Protein AF-A0A0L0LJW3-F1 (afdb_monomer_lite)

Secondary structure (DSSP, 8-state):
-HHHHHHHHHHHHHHHHHHHHHHHHT----EETTSS-HHHHHHT--EEEEEEEEEE--SSS-PEEEEEEEEEETTEEEEEETTTEEEEEETTEEEEE-SSS-SB-EEES----S------S-TT---GGGEEEEEEEE----GGGGSPPTTSB--B--PPPP---

Structure (mmCIF, N/CA/C/O backbone):
data_AF-A0A0L0LJW3-F1
#
_entry.id   AF-A0A0L0LJW3-F1
#
loop_
_atom_site.group_PDB
_atom_site.id
_atom_site.type_symbol
_atom_site.label_atom_id
_atom_site.label_alt_id
_atom_site.label_comp_id
_atom_site.label_asym_id
_atom_site.label_entity_id
_atom_site.label_seq_id
_atom_site.pdbx_PDB_ins_code
_atom_site.Cartn_x
_atom_site.Cartn_y
_atom_site.Cartn_z
_atom_site.occupancy
_atom_site.B_iso_or_equiv
_atom_site.auth_seq_id
_atom_site.auth_comp_id
_atom_site.auth_asym_id
_atom_site.auth_atom_id
_atom_site.pdbx_PDB_model_num
ATOM 1 N N . MET A 1 1 ? -55.399 -12.476 32.418 1.00 61.72 1 MET A N 1
ATOM 2 C CA . MET A 1 1 ? -55.186 -11.478 31.338 1.00 61.72 1 MET A CA 1
ATOM 3 C C . MET A 1 1 ? -53.890 -10.667 31.481 1.00 61.72 1 MET A C 1
ATOM 5 O O . MET A 1 1 ? -53.238 -10.455 30.471 1.00 61.72 1 MET A O 1
ATOM 9 N N . LYS A 1 2 ? -53.458 -10.276 32.694 1.00 59.34 2 LYS A N 1
ATOM 10 C CA . LYS A 1 2 ? -52.244 -9.451 32.912 1.00 59.34 2 LYS A CA 1
ATOM 11 C C . LYS A 1 2 ? -50.915 -10.069 32.430 1.00 59.34 2 LYS A C 1
ATOM 13 O O . LYS A 1 2 ? -50.073 -9.337 31.935 1.00 59.34 2 LYS A O 1
ATOM 18 N N . LEU A 1 3 ? -50.750 -11.395 32.501 1.00 65.19 3 LEU A N 1
ATOM 19 C CA . LEU A 1 3 ? -49.484 -12.075 32.169 1.00 65.19 3 LEU A CA 1
ATOM 20 C C . LEU A 1 3 ? -49.129 -12.063 30.666 1.00 65.19 3 LEU A C 1
ATOM 22 O O . LEU A 1 3 ? -47.958 -12.055 30.303 1.00 65.19 3 LEU A O 1
ATOM 26 N N . LYS A 1 4 ? -50.134 -12.048 29.777 1.00 64.50 4 LYS A N 1
ATOM 27 C CA . LYS A 1 4 ? -49.902 -12.015 28.321 1.00 64.50 4 LYS A CA 1
ATOM 28 C C . LYS A 1 4 ? -49.421 -10.644 27.846 1.00 64.50 4 LYS A C 1
ATOM 30 O O . LYS A 1 4 ? -48.656 -10.575 26.894 1.00 64.50 4 LYS A O 1
ATOM 35 N N . LEU A 1 5 ? -49.842 -9.570 28.517 1.00 69.12 5 LEU A N 1
ATOM 36 C CA . LEU A 1 5 ? -49.477 -8.211 28.129 1.00 69.12 5 LEU A CA 1
ATOM 37 C C . LEU A 1 5 ? -47.999 -7.923 28.441 1.00 69.12 5 LEU A C 1
ATOM 39 O O . LEU A 1 5 ? -47.297 -7.369 27.605 1.00 69.12 5 LEU A O 1
ATOM 43 N N . THR A 1 6 ? -47.491 -8.379 29.589 1.00 71.94 6 THR A N 1
ATOM 44 C CA . THR A 1 6 ? -46.083 -8.195 29.986 1.00 71.94 6 THR A CA 1
ATOM 45 C C . THR A 1 6 ? -45.089 -8.916 29.071 1.00 71.94 6 THR A C 1
ATOM 47 O O . THR A 1 6 ? -44.030 -8.366 28.778 1.00 71.94 6 THR A O 1
ATOM 50 N N . LEU A 1 7 ? -45.428 -10.107 28.568 1.00 72.12 7 LEU A N 1
ATOM 51 C CA . LEU A 1 7 ? -44.573 -10.868 27.642 1.00 72.12 7 LEU A CA 1
ATOM 52 C C . LEU A 1 7 ? -44.402 -10.180 26.279 1.00 72.12 7 LEU A C 1
ATOM 54 O O . LEU A 1 7 ? -43.307 -10.194 25.719 1.00 72.12 7 LEU A O 1
ATOM 58 N N . VAL A 1 8 ? -45.457 -9.542 25.765 1.00 74.75 8 VAL A N 1
ATOM 59 C CA . VAL A 1 8 ? -45.413 -8.826 24.478 1.00 74.75 8 VAL A CA 1
ATOM 60 C C . VAL A 1 8 ? -44.517 -7.588 24.568 1.00 74.75 8 VAL A C 1
ATOM 62 O O . VAL A 1 8 ? -43.712 -7.348 23.669 1.00 74.75 8 VAL A O 1
ATOM 65 N N . PHE A 1 9 ? -44.588 -6.844 25.676 1.00 78.19 9 PHE A N 1
ATOM 66 C CA . PHE A 1 9 ? -43.701 -5.700 25.906 1.00 78.19 9 PHE A CA 1
ATOM 67 C C . PHE A 1 9 ? -42.231 -6.119 26.032 1.00 78.19 9 PHE A C 1
ATOM 69 O O . PHE A 1 9 ? -41.368 -5.461 25.453 1.00 78.19 9 PHE A O 1
ATOM 76 N N . LEU A 1 10 ? -41.936 -7.229 26.720 1.00 80.56 10 LEU A N 1
ATOM 77 C CA . LEU A 1 10 ? -40.561 -7.725 26.850 1.00 80.56 10 LEU A CA 1
ATOM 78 C C . LEU A 1 10 ? -39.968 -8.138 25.494 1.00 80.56 10 LEU A C 1
ATOM 80 O O . LEU A 1 10 ? -38.836 -7.778 25.180 1.00 80.56 10 LEU A O 1
ATOM 84 N N . ALA A 1 11 ? -40.743 -8.857 24.674 1.00 80.56 11 ALA A N 1
ATOM 85 C CA . ALA A 1 11 ? -40.308 -9.282 23.346 1.00 80.56 11 ALA A CA 1
ATOM 86 C C . ALA A 1 11 ? -40.051 -8.083 22.417 1.00 80.56 11 ALA A C 1
ATOM 88 O O . ALA A 1 11 ? -39.030 -8.045 21.732 1.00 80.56 11 ALA A O 1
ATOM 89 N N . GLY A 1 12 ? -40.925 -7.070 22.443 1.00 81.00 12 GLY A N 1
ATOM 90 C CA . GLY A 1 12 ? -40.724 -5.833 21.684 1.00 81.00 12 GLY A CA 1
ATOM 91 C C . GLY A 1 12 ? -39.450 -5.087 22.094 1.00 81.00 12 GLY A C 1
ATOM 92 O O . GLY A 1 12 ? -38.691 -4.640 21.236 1.00 81.00 12 GLY A O 1
ATOM 93 N N . LEU A 1 13 ? -39.165 -5.016 23.396 1.00 85.12 13 LEU A N 1
ATOM 94 C CA . LEU A 1 13 ? -37.985 -4.326 23.924 1.00 85.12 13 LEU A CA 1
ATOM 95 C C . LEU A 1 13 ? -36.677 -5.048 23.556 1.00 85.12 13 LEU A C 1
ATOM 97 O O . LEU A 1 13 ? -35.689 -4.399 23.219 1.00 85.12 13 LEU A O 1
ATOM 101 N N . ILE A 1 14 ? -36.690 -6.386 23.530 1.00 87.06 14 ILE A N 1
ATOM 102 C CA . ILE A 1 14 ? -35.558 -7.204 23.064 1.00 87.06 14 ILE A CA 1
ATOM 103 C C . ILE A 1 14 ? -35.287 -6.971 21.573 1.00 87.06 14 ILE A C 1
ATOM 105 O O . ILE A 1 14 ? -34.131 -6.811 21.187 1.00 87.06 14 ILE A O 1
ATOM 109 N N . ILE A 1 15 ? -36.324 -6.901 20.732 1.00 81.88 15 ILE A N 1
ATOM 110 C CA . ILE A 1 15 ? -36.162 -6.648 19.289 1.00 81.88 15 ILE A CA 1
ATOM 111 C C . ILE A 1 15 ? -35.557 -5.258 19.043 1.00 81.88 15 ILE A C 1
ATOM 113 O O . ILE A 1 15 ? -34.649 -5.124 18.224 1.00 81.88 15 ILE A O 1
ATOM 117 N N . ILE A 1 16 ? -36.002 -4.238 19.784 1.00 81.25 16 ILE A N 1
ATOM 118 C CA . ILE A 1 16 ? -35.452 -2.876 19.687 1.00 81.25 16 ILE A CA 1
ATOM 119 C C . ILE A 1 16 ? -33.982 -2.851 20.127 1.00 81.25 16 ILE A C 1
ATOM 121 O O . ILE A 1 16 ? -33.147 -2.274 19.431 1.00 81.25 16 ILE A O 1
ATOM 125 N N . LEU A 1 17 ? -33.643 -3.513 21.237 1.00 81.19 17 LEU A N 1
ATOM 126 C CA . LEU A 1 17 ? -32.261 -3.605 21.719 1.00 81.19 17 LEU A CA 1
ATOM 127 C C . LEU A 1 17 ? -31.352 -4.332 20.721 1.00 81.19 17 LEU A C 1
ATOM 129 O O . LEU A 1 17 ? -30.260 -3.848 20.425 1.00 81.19 17 LEU A O 1
ATOM 133 N N . LEU A 1 18 ? -31.803 -5.455 20.157 1.00 78.62 18 LEU A N 1
ATOM 134 C CA . LEU A 1 18 ? -31.052 -6.192 19.139 1.00 78.62 18 LEU A CA 1
ATOM 135 C C . LEU A 1 18 ? -30.872 -5.368 17.858 1.00 78.62 18 LEU A C 1
ATOM 137 O O . LEU A 1 18 ? -29.774 -5.345 17.304 1.00 78.62 18 LEU A O 1
ATOM 141 N N . GLY A 1 19 ? -31.907 -4.644 17.424 1.00 70.81 19 GLY A N 1
ATOM 142 C CA . GLY A 1 19 ? -31.826 -3.719 16.293 1.00 70.81 19 GLY A CA 1
ATOM 143 C C . GLY A 1 19 ? -30.826 -2.585 16.532 1.00 70.81 19 GLY A C 1
ATOM 144 O O . GLY A 1 19 ? -30.011 -2.290 15.660 1.00 70.81 19 GLY A O 1
ATOM 145 N N . TYR A 1 20 ? -30.818 -1.999 17.732 1.00 72.56 20 TYR A N 1
ATOM 146 C CA . TYR A 1 20 ? -29.885 -0.931 18.097 1.00 72.56 20 TYR A CA 1
ATOM 147 C C . TYR A 1 20 ? -28.429 -1.419 18.136 1.00 72.56 20 TYR A C 1
ATOM 149 O O . TYR A 1 20 ? -27.538 -0.774 17.583 1.00 72.56 20 TYR A O 1
ATOM 157 N N . VAL A 1 21 ? -28.180 -2.595 18.722 1.00 70.94 21 VAL A N 1
ATOM 158 C CA . VAL A 1 21 ? -26.847 -3.223 18.734 1.00 70.94 21 VAL A CA 1
ATOM 159 C C . VAL A 1 21 ? -26.383 -3.556 17.313 1.00 70.94 21 VAL A C 1
ATOM 161 O O . VAL A 1 21 ? -25.219 -3.329 16.982 1.00 70.94 21 VAL A O 1
ATOM 164 N N . TYR A 1 22 ? -27.282 -4.047 16.457 1.00 65.56 22 TYR A N 1
ATOM 165 C CA . TYR A 1 22 ? -26.972 -4.360 15.062 1.00 65.56 22 TYR A CA 1
ATOM 166 C C . TYR A 1 22 ? -26.594 -3.111 14.252 1.00 65.56 22 TYR A C 1
ATOM 168 O O . TYR A 1 22 ? -25.602 -3.127 13.524 1.00 65.56 22 TYR A O 1
ATOM 176 N N . LEU A 1 23 ? -27.336 -2.011 14.413 1.00 59.41 23 LEU A N 1
ATOM 177 C CA . LEU A 1 23 ? -27.053 -0.749 13.724 1.00 59.41 23 LEU A CA 1
ATOM 178 C C . LEU A 1 23 ? -25.739 -0.116 14.198 1.00 59.41 23 LEU A C 1
ATOM 1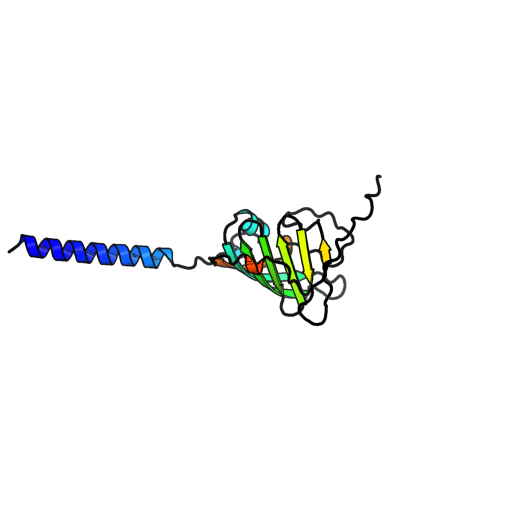80 O O . LEU A 1 23 ? -24.942 0.329 13.374 1.00 59.41 23 LEU A O 1
ATOM 184 N N . ASN A 1 24 ? -25.466 -0.137 15.505 1.00 59.69 24 ASN A N 1
ATOM 185 C CA . ASN A 1 24 ? -24.255 0.469 16.060 1.00 59.69 24 ASN A CA 1
ATOM 186 C C . ASN A 1 24 ? -22.978 -0.318 15.701 1.00 59.69 24 ASN A C 1
ATOM 188 O O . ASN A 1 24 ? -21.899 0.251 15.581 1.00 59.69 24 ASN A O 1
ATOM 192 N N . LYS A 1 25 ? -23.089 -1.630 15.451 1.00 55.00 25 LYS A N 1
ATOM 193 C CA . LYS A 1 25 ? -21.958 -2.454 14.990 1.00 55.00 25 LYS A CA 1
ATOM 194 C C . LYS A 1 25 ? -21.538 -2.149 13.541 1.00 55.00 25 LYS A C 1
ATOM 196 O O . LYS A 1 25 ? -20.421 -2.485 13.160 1.00 55.00 25 LYS A O 1
ATOM 201 N N . ASN A 1 26 ? -22.404 -1.494 12.762 1.00 51.44 26 ASN A N 1
ATOM 202 C CA . ASN A 1 26 ? -22.180 -1.149 11.355 1.00 51.44 26 ASN A CA 1
ATOM 203 C C . ASN A 1 26 ? -21.858 0.335 11.120 1.00 51.44 26 ASN A C 1
ATOM 205 O O . ASN A 1 26 ? -21.806 0.766 9.967 1.00 51.44 26 ASN A O 1
ATOM 209 N N . SER A 1 27 ? -21.609 1.135 12.163 1.00 58.75 27 SER A N 1
ATOM 210 C CA . SER A 1 27 ? -21.047 2.468 11.944 1.00 58.75 27 SER A CA 1
ATOM 211 C C . SER A 1 27 ? -19.637 2.310 11.369 1.00 58.75 27 SER A C 1
ATOM 213 O O . SER A 1 27 ? -18.726 1.846 12.061 1.00 58.75 27 SER A O 1
ATOM 215 N N . ASN A 1 28 ? -19.449 2.672 10.100 1.00 65.25 28 ASN A N 1
ATOM 216 C CA . ASN A 1 28 ? -18.130 2.749 9.485 1.00 65.25 28 ASN A CA 1
ATOM 217 C C . ASN A 1 28 ? -17.327 3.827 10.213 1.00 65.25 28 ASN A C 1
ATOM 219 O O . ASN A 1 28 ? -17.450 5.013 9.916 1.00 65.25 28 ASN A O 1
ATOM 223 N N . LYS A 1 29 ? -16.534 3.420 11.207 1.00 76.25 29 LYS A N 1
ATOM 224 C CA . LYS A 1 29 ? -15.604 4.317 11.881 1.00 76.25 29 LYS A CA 1
ATOM 225 C C . LYS A 1 29 ? -14.589 4.794 10.849 1.00 76.25 29 LYS A C 1
ATOM 227 O O . LYS A 1 29 ? -13.820 3.987 10.329 1.00 76.25 29 LYS A O 1
ATOM 232 N N . ILE A 1 30 ? -14.617 6.091 10.570 1.00 82.75 30 ILE A N 1
ATOM 233 C CA . ILE A 1 30 ? -13.633 6.747 9.718 1.00 82.75 30 ILE A CA 1
ATOM 234 C C . ILE A 1 30 ? -12.369 6.960 10.556 1.00 82.75 30 ILE A C 1
ATOM 236 O O . ILE A 1 30 ? -12.441 7.474 11.674 1.00 82.75 30 ILE A O 1
ATOM 240 N N . ILE A 1 31 ? -11.225 6.520 10.040 1.00 86.94 31 ILE A N 1
ATOM 241 C CA . ILE A 1 31 ? -9.903 6.737 10.638 1.00 86.94 31 ILE A CA 1
ATOM 242 C C . ILE A 1 31 ? -9.120 7.631 9.681 1.00 86.94 31 ILE A C 1
ATOM 244 O O . ILE A 1 31 ? -8.995 7.275 8.513 1.00 86.94 31 ILE A O 1
ATOM 248 N N . SER A 1 32 ? -8.599 8.764 10.151 1.00 91.12 32 SER A N 1
ATOM 249 C CA . SER A 1 32 ? -7.913 9.742 9.297 1.00 91.12 32 SER A CA 1
ATOM 250 C C . SER A 1 32 ? -6.541 10.169 9.821 1.00 91.12 32 SER A C 1
ATOM 252 O O . SER A 1 32 ? -6.184 9.913 10.982 1.00 91.12 32 SER A O 1
ATOM 254 N N . SER A 1 33 ? -5.797 10.860 8.953 1.00 87.19 33 SER A N 1
ATOM 255 C CA . SER A 1 33 ? -4.471 11.436 9.212 1.00 87.19 33 SER A CA 1
ATOM 256 C C . SER A 1 33 ? -4.410 12.428 10.373 1.00 87.19 33 SER A C 1
ATOM 258 O O . SER A 1 33 ? -3.337 12.616 10.937 1.00 87.19 33 SER A O 1
ATOM 260 N N . ASP A 1 34 ? -5.537 13.003 10.803 1.00 86.81 34 ASP A N 1
ATOM 261 C CA . ASP A 1 34 ? -5.582 13.929 11.949 1.00 86.81 34 ASP A CA 1
ATOM 262 C C . ASP A 1 34 ? -5.205 13.250 13.276 1.00 86.81 34 ASP A C 1
ATOM 264 O O . ASP A 1 34 ? -4.864 13.912 14.254 1.00 86.81 34 ASP A O 1
ATOM 268 N N . SER A 1 35 ? -5.297 11.918 13.331 1.00 84.44 35 SER A N 1
ATOM 269 C CA . SER A 1 35 ? -5.132 11.143 14.564 1.00 84.44 35 SER A CA 1
ATOM 270 C C . SER A 1 35 ? -3.795 10.411 14.684 1.00 84.44 35 SER A C 1
ATOM 272 O O . SER A 1 35 ? -3.411 10.041 15.795 1.00 84.44 35 SER A O 1
ATOM 274 N N . MET A 1 36 ? -3.111 10.145 13.565 1.00 91.19 36 MET A N 1
ATOM 275 C CA . MET A 1 36 ? -1.820 9.447 13.514 1.00 91.19 36 MET A CA 1
ATOM 276 C C . MET A 1 36 ? -1.216 9.477 12.104 1.00 91.19 36 MET A C 1
ATOM 278 O O . MET A 1 36 ? -1.929 9.679 11.123 1.00 91.19 36 MET A O 1
ATOM 282 N N . THR A 1 37 ? 0.080 9.173 11.991 1.00 92.06 37 THR A N 1
ATOM 283 C CA . THR A 1 37 ? 0.738 8.946 10.694 1.00 92.06 37 THR A CA 1
ATOM 284 C C . THR A 1 37 ? 0.233 7.672 10.015 1.00 92.06 37 THR A C 1
ATOM 286 O O . THR A 1 37 ? -0.226 6.735 10.678 1.00 92.06 37 THR A O 1
ATOM 289 N N . PHE A 1 38 ? 0.365 7.593 8.687 1.00 91.06 38 PHE A N 1
ATOM 290 C CA . PHE A 1 38 ? -0.061 6.406 7.943 1.00 91.06 38 PHE A CA 1
ATOM 291 C C . PHE A 1 38 ? 0.737 5.152 8.342 1.00 91.06 38 PHE A C 1
ATOM 293 O O . PHE A 1 38 ? 0.154 4.083 8.496 1.00 91.06 38 PHE A O 1
ATOM 300 N N . THR A 1 39 ? 2.038 5.277 8.625 1.00 89.50 39 THR A N 1
ATOM 301 C CA . THR A 1 39 ? 2.875 4.181 9.157 1.00 89.50 39 THR A CA 1
ATOM 302 C C . THR A 1 39 ? 2.356 3.648 10.492 1.00 89.50 39 THR A C 1
ATOM 304 O O . THR A 1 39 ? 2.159 2.442 10.650 1.00 89.50 39 THR A O 1
ATOM 307 N N . THR A 1 40 ? 2.048 4.544 11.433 1.00 89.75 40 THR A N 1
ATOM 308 C CA . THR A 1 40 ? 1.461 4.183 12.733 1.00 89.75 40 THR A CA 1
ATOM 309 C C . THR A 1 40 ? 0.102 3.509 12.558 1.00 89.75 40 THR A C 1
ATOM 311 O O . THR A 1 40 ? -0.222 2.561 13.274 1.00 89.75 40 THR A O 1
ATOM 314 N N . PHE A 1 41 ? -0.704 3.978 11.604 1.00 92.00 41 PHE A N 1
ATOM 315 C CA . PHE A 1 41 ? -1.979 3.355 11.263 1.00 92.00 41 PHE A CA 1
ATOM 316 C C . PHE A 1 41 ? -1.797 1.927 10.727 1.00 92.00 41 PHE A C 1
ATOM 318 O O . PHE A 1 41 ? -2.447 1.012 11.233 1.00 92.00 41 PHE A O 1
ATOM 325 N N . LEU A 1 42 ? -0.886 1.712 9.773 1.00 90.62 42 LEU A N 1
ATOM 326 C CA . LEU A 1 42 ? -0.589 0.383 9.226 1.00 90.62 42 LEU A CA 1
ATOM 327 C C . LEU A 1 42 ? -0.121 -0.593 10.316 1.00 90.62 42 LEU A C 1
ATOM 329 O O . LEU A 1 42 ? -0.549 -1.749 10.328 1.00 90.62 42 LEU A O 1
ATOM 333 N N . ALA A 1 43 ? 0.683 -0.121 11.275 1.00 88.81 43 ALA A N 1
ATOM 334 C CA . ALA A 1 43 ? 1.178 -0.925 12.392 1.00 88.81 43 ALA A CA 1
ATOM 335 C C . ALA A 1 43 ? 0.067 -1.439 13.330 1.00 88.81 43 ALA A C 1
ATOM 337 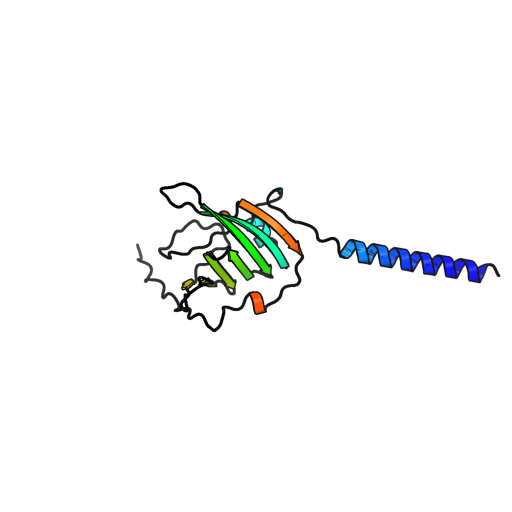O O . ALA A 1 43 ? 0.246 -2.466 13.984 1.00 88.81 43 ALA A O 1
ATOM 338 N N . LYS A 1 44 ? -1.099 -0.776 13.383 1.00 88.25 44 LYS A N 1
ATOM 339 C CA . LYS A 1 44 ? -2.251 -1.246 14.178 1.00 88.25 44 LYS A CA 1
ATOM 340 C C . LYS A 1 44 ? -2.924 -2.483 13.582 1.00 88.25 44 LYS A C 1
ATOM 342 O O . LYS A 1 44 ? -3.670 -3.160 14.289 1.00 88.25 44 LYS A O 1
ATOM 347 N N . GLY A 1 45 ? -2.669 -2.782 12.307 1.00 87.62 45 GLY A N 1
ATOM 348 C CA . GLY A 1 45 ? -3.305 -3.884 11.595 1.00 87.62 45 GLY A CA 1
ATOM 349 C C . GLY A 1 45 ? -4.820 -3.708 11.441 1.00 87.62 45 GLY A C 1
ATOM 350 O O . GLY A 1 45 ? -5.400 -2.683 11.798 1.00 87.62 45 GLY A O 1
ATOM 351 N N . GLY A 1 46 ? -5.477 -4.724 10.881 1.00 91.06 46 GLY A N 1
ATOM 352 C CA . GLY A 1 46 ? -6.896 -4.690 10.515 1.00 91.06 46 GLY A CA 1
ATOM 353 C C . GLY A 1 46 ? -7.100 -4.757 9.004 1.00 91.06 46 GLY A C 1
ATOM 354 O O . GLY A 1 46 ? -6.192 -5.149 8.270 1.00 91.06 46 GLY A O 1
ATOM 355 N N . SER A 1 47 ? -8.312 -4.439 8.543 1.00 94.88 47 SER A N 1
ATOM 356 C CA . SER A 1 47 ? -8.654 -4.423 7.117 1.00 94.88 47 SER A CA 1
ATOM 357 C C . SER A 1 47 ? -9.432 -3.168 6.750 1.00 94.88 47 SER A C 1
ATOM 359 O O . SER A 1 47 ? -10.524 -2.929 7.271 1.00 94.88 47 SER A O 1
ATOM 361 N N . TYR A 1 48 ? -8.858 -2.367 5.854 1.00 95.31 48 TYR A N 1
ATOM 362 C CA . TYR A 1 48 ? -9.358 -1.034 5.540 1.00 95.31 48 TYR A CA 1
ATOM 363 C C . TYR A 1 48 ? -9.238 -0.717 4.058 1.00 95.31 48 TYR A C 1
ATOM 365 O O . TYR A 1 48 ? -8.347 -1.211 3.366 1.00 95.31 48 TYR A O 1
ATOM 373 N N . LYS A 1 49 ? -10.129 0.156 3.601 1.00 96.00 49 LYS A N 1
ATOM 374 C CA . LYS A 1 49 ? -10.006 0.865 2.332 1.00 96.00 49 LYS A CA 1
ATOM 375 C C . LYS A 1 49 ? -9.804 2.337 2.654 1.00 96.00 49 LYS A C 1
ATOM 377 O O . LYS A 1 49 ? -10.608 2.900 3.393 1.00 96.00 49 LYS A O 1
ATOM 382 N N . CYS A 1 50 ? -8.753 2.927 2.109 1.00 95.50 50 CYS A N 1
ATOM 383 C CA . CYS A 1 50 ? -8.335 4.284 2.401 1.00 95.50 50 CYS A CA 1
ATOM 384 C C . CYS A 1 50 ? -8.235 5.108 1.124 1.00 95.50 50 CYS A C 1
ATOM 386 O O . CYS A 1 50 ? -7.592 4.677 0.170 1.00 95.50 50 CYS A O 1
ATOM 388 N N . ASP A 1 51 ? -8.803 6.305 1.135 1.00 95.88 51 ASP A N 1
ATOM 389 C CA . ASP A 1 51 ? -8.385 7.366 0.226 1.00 95.88 51 ASP A CA 1
ATOM 390 C C . ASP A 1 51 ? -7.065 7.926 0.761 1.00 95.88 51 ASP A C 1
ATOM 392 O O . ASP A 1 51 ? -6.978 8.226 1.952 1.00 95.88 51 ASP A O 1
ATOM 396 N N . ILE A 1 52 ? -6.030 8.023 -0.076 1.00 94.31 52 ILE A N 1
ATOM 397 C CA . ILE A 1 52 ? -4.699 8.493 0.331 1.00 94.31 52 ILE A CA 1
ATOM 398 C C . ILE A 1 52 ? -4.172 9.579 -0.604 1.00 94.31 52 ILE A C 1
ATOM 400 O O . ILE A 1 52 ? -4.437 9.575 -1.808 1.00 94.31 52 ILE A O 1
ATOM 404 N N . LYS A 1 53 ? -3.366 10.490 -0.055 1.00 91.19 53 LYS A N 1
ATOM 405 C CA . LYS A 1 53 ? -2.547 11.432 -0.820 1.00 91.19 53 LYS A CA 1
ATOM 406 C C . LYS A 1 53 ? -1.093 11.326 -0.384 1.00 91.19 53 LYS A C 1
ATOM 408 O O . LYS A 1 53 ? -0.786 11.396 0.805 1.00 91.19 53 LYS A O 1
ATOM 413 N N . ARG A 1 54 ? -0.204 11.192 -1.364 1.00 85.38 54 ARG A N 1
ATOM 414 C CA . ARG A 1 54 ? 1.249 11.148 -1.189 1.00 85.38 54 ARG A CA 1
ATOM 415 C C . ARG A 1 54 ? 1.892 12.382 -1.796 1.00 85.38 54 ARG A C 1
ATOM 417 O O . ARG A 1 54 ? 1.510 12.792 -2.891 1.00 85.38 54 ARG A O 1
ATOM 424 N N . ILE A 1 55 ? 2.905 12.909 -1.123 1.00 78.38 55 ILE A N 1
ATOM 425 C CA . ILE A 1 55 ? 3.841 13.867 -1.709 1.00 78.38 55 ILE A CA 1
ATOM 426 C C . ILE A 1 55 ? 5.006 13.094 -2.336 1.00 78.38 55 ILE A C 1
ATOM 428 O O . ILE A 1 55 ? 5.583 12.208 -1.711 1.00 78.38 55 ILE A O 1
ATOM 432 N N . ILE A 1 56 ? 5.325 13.398 -3.590 1.00 70.44 56 ILE A N 1
ATOM 433 C CA . ILE A 1 56 ? 6.528 12.921 -4.270 1.00 70.44 56 ILE A CA 1
ATOM 434 C C . ILE A 1 56 ? 7.410 14.130 -4.534 1.00 70.44 56 ILE A C 1
ATOM 436 O O . ILE A 1 56 ? 7.056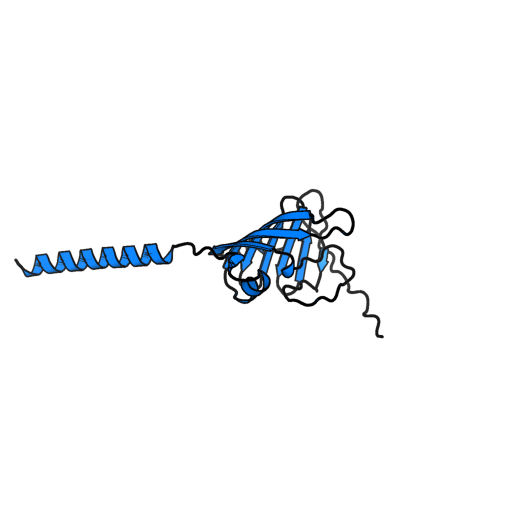 14.986 -5.350 1.00 70.44 56 ILE A O 1
ATOM 440 N N . ASP A 1 57 ? 8.562 14.161 -3.873 1.00 65.62 57 ASP A N 1
ATOM 441 C CA . ASP A 1 57 ? 9.619 15.106 -4.201 1.00 65.62 57 ASP A CA 1
ATOM 442 C C . ASP A 1 57 ? 10.201 14.742 -5.576 1.00 65.62 57 ASP A C 1
ATOM 444 O O . ASP A 1 57 ? 10.634 13.611 -5.816 1.00 65.62 57 ASP A O 1
ATOM 448 N N . ARG A 1 58 ? 10.155 15.690 -6.516 1.00 59.72 58 ARG A N 1
ATOM 449 C CA . ARG A 1 58 ? 10.746 15.545 -7.856 1.00 59.72 58 ARG A CA 1
ATOM 450 C C . ARG A 1 58 ? 12.078 16.286 -8.000 1.00 59.72 58 ARG A C 1
ATOM 452 O O . ARG A 1 58 ? 12.554 16.452 -9.122 1.00 59.72 58 ARG A O 1
ATOM 459 N N . GLY A 1 59 ? 12.671 16.755 -6.904 1.00 51.31 59 GLY A N 1
ATOM 460 C CA . GLY A 1 59 ? 14.007 17.349 -6.822 1.00 51.31 59 GLY A CA 1
ATOM 461 C C . GLY A 1 59 ? 14.170 18.731 -7.467 1.00 51.31 59 GLY A C 1
ATOM 462 O O . GLY A 1 59 ? 15.034 19.488 -7.039 1.00 51.31 59 GLY A O 1
ATOM 463 N N . PHE A 1 60 ? 13.365 19.095 -8.475 1.00 44.41 60 PHE A N 1
ATOM 464 C CA . PHE A 1 60 ? 13.617 20.299 -9.285 1.00 44.41 60 PHE A CA 1
ATOM 465 C C . PHE A 1 60 ? 12.396 21.185 -9.586 1.00 44.41 60 PHE A C 1
ATOM 467 O O . PHE A 1 60 ? 12.581 22.307 -10.049 1.00 44.41 60 PHE A O 1
ATOM 474 N N . SER A 1 61 ? 11.155 20.746 -9.333 1.00 49.72 61 SER A N 1
ATOM 475 C CA . SER A 1 61 ? 9.948 21.499 -9.746 1.00 49.72 61 SER A CA 1
ATOM 476 C C . SER A 1 61 ? 8.807 21.524 -8.720 1.00 49.72 61 SER A C 1
ATOM 478 O O . SER A 1 61 ? 7.658 21.771 -9.086 1.00 49.72 61 SER A O 1
ATOM 480 N N . GLY A 1 62 ? 9.115 21.267 -7.449 1.00 54.62 62 GLY A N 1
ATOM 481 C CA . GLY A 1 62 ? 8.132 21.191 -6.370 1.00 54.62 62 GLY A CA 1
ATOM 482 C C . GLY A 1 62 ? 7.462 19.824 -6.224 1.00 54.62 62 GLY A C 1
ATOM 483 O O . GLY A 1 62 ? 7.610 18.924 -7.056 1.00 54.62 62 GLY A O 1
ATOM 484 N N . ASP A 1 63 ? 6.726 19.699 -5.126 1.00 63.75 63 ASP A N 1
ATOM 485 C CA . ASP A 1 63 ? 6.056 18.482 -4.683 1.00 63.75 63 ASP A CA 1
ATOM 486 C C . ASP A 1 63 ? 4.917 18.076 -5.627 1.00 63.75 63 ASP A C 1
ATOM 488 O O . ASP A 1 63 ? 3.912 18.780 -5.768 1.00 63.75 63 ASP A O 1
ATOM 492 N N . ALA A 1 64 ? 5.024 16.895 -6.239 1.00 66.69 64 ALA A N 1
ATOM 493 C CA . ALA A 1 64 ? 3.911 16.296 -6.965 1.00 66.69 64 ALA A CA 1
ATOM 494 C C . ALA A 1 64 ? 3.015 15.534 -5.982 1.00 66.69 64 ALA A C 1
ATOM 496 O O . ALA A 1 64 ? 3.461 14.591 -5.329 1.00 66.69 64 ALA A O 1
ATOM 497 N N . LYS A 1 65 ? 1.735 15.907 -5.890 1.00 77.25 65 LYS A N 1
ATOM 498 C CA . LYS A 1 65 ? 0.753 15.174 -5.080 1.00 77.25 65 LYS A CA 1
ATOM 499 C C . LYS A 1 65 ? 0.115 14.067 -5.912 1.00 77.25 65 LYS A C 1
ATOM 501 O O . LYS A 1 65 ? -0.517 14.354 -6.925 1.00 77.25 65 LYS A O 1
ATOM 506 N N . LEU A 1 66 ? 0.252 12.817 -5.477 1.00 82.12 66 LEU A N 1
ATOM 507 C CA . LEU A 1 66 ? -0.506 11.694 -6.026 1.00 82.12 66 LEU A CA 1
ATOM 508 C C . LEU A 1 66 ? -1.668 11.363 -5.099 1.00 82.12 66 LEU A C 1
ATOM 510 O O . LEU A 1 66 ? -1.459 11.130 -3.911 1.00 82.12 66 LEU A O 1
ATOM 514 N N . ALA A 1 67 ? -2.875 11.308 -5.653 1.00 89.94 67 ALA A N 1
ATOM 515 C CA . ALA A 1 67 ? -4.045 10.767 -4.978 1.00 89.94 67 ALA A CA 1
ATOM 516 C C . ALA A 1 67 ? -4.290 9.327 -5.441 1.00 89.94 67 ALA A C 1
ATOM 518 O O . ALA A 1 67 ? -3.979 8.963 -6.580 1.00 89.94 67 ALA A O 1
ATOM 519 N N . GLY A 1 68 ? -4.807 8.496 -4.544 1.00 92.81 68 GLY A N 1
ATOM 520 C CA . GLY A 1 68 ? -5.080 7.102 -4.848 1.00 92.81 68 GLY A CA 1
ATOM 521 C C . GLY A 1 68 ? -5.862 6.392 -3.760 1.00 92.81 68 GLY A C 1
ATOM 522 O O . GLY A 1 68 ? -6.232 6.980 -2.744 1.00 92.81 68 GLY A O 1
ATOM 523 N N . ILE A 1 69 ? -6.080 5.100 -3.979 1.00 95.25 69 ILE A N 1
ATOM 524 C CA . ILE A 1 69 ? -6.751 4.211 -3.034 1.00 95.25 69 ILE A CA 1
ATOM 525 C C . ILE A 1 69 ? -5.738 3.224 -2.470 1.00 95.25 69 ILE A C 1
ATOM 527 O O . ILE A 1 69 ? -5.049 2.538 -3.226 1.00 95.25 69 ILE A O 1
ATOM 531 N N . ALA A 1 70 ? -5.683 3.109 -1.146 1.00 95.00 70 ALA A N 1
ATOM 532 C CA . ALA A 1 70 ? -4.962 2.054 -0.455 1.00 95.00 70 ALA A CA 1
ATOM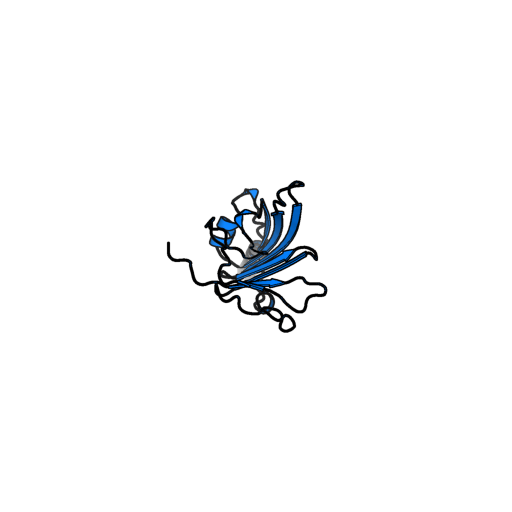 533 C C . ALA A 1 70 ? -5.935 1.011 0.114 1.00 95.00 70 ALA A C 1
ATOM 535 O O . ALA A 1 70 ? -6.907 1.343 0.788 1.00 95.00 70 ALA A O 1
ATOM 536 N N . TYR A 1 71 ? -5.658 -0.264 -0.125 1.00 96.00 71 TYR A N 1
ATOM 537 C CA . TYR A 1 71 ? -6.321 -1.396 0.513 1.00 96.00 71 TYR A CA 1
ATOM 538 C C . TYR A 1 71 ? -5.331 -2.027 1.481 1.00 96.00 71 TYR A C 1
ATOM 540 O O . TYR A 1 71 ? -4.217 -2.364 1.089 1.00 96.00 71 TYR A O 1
ATOM 548 N N . VAL A 1 72 ? -5.728 -2.193 2.736 1.00 94.81 72 VAL A N 1
ATOM 549 C CA . VAL A 1 72 ? -4.886 -2.735 3.807 1.00 94.81 72 VAL A CA 1
ATOM 550 C C . VAL A 1 72 ? -5.549 -3.993 4.336 1.00 94.81 72 VAL A C 1
ATOM 552 O O . VAL A 1 72 ? -6.757 -3.987 4.569 1.00 94.81 72 VAL A O 1
ATOM 555 N N . SER A 1 73 ? -4.788 -5.067 4.532 1.00 94.94 73 SER A N 1
ATOM 556 C CA . SER A 1 73 ? -5.267 -6.250 5.251 1.00 94.94 73 SER A CA 1
ATOM 557 C C . SER A 1 73 ? -4.111 -7.076 5.802 1.00 94.94 73 SER A C 1
ATOM 559 O O . SER A 1 73 ? -3.294 -7.562 5.031 1.00 94.94 73 SER A O 1
ATOM 561 N N . ASN A 1 74 ? -4.056 -7.276 7.124 1.00 87.38 74 ASN A N 1
ATOM 562 C CA . ASN A 1 74 ? -3.155 -8.243 7.780 1.00 87.38 74 ASN A CA 1
ATOM 563 C C . ASN A 1 74 ? -1.686 -8.184 7.301 1.00 87.38 74 ASN A C 1
ATOM 565 O O . ASN A 1 74 ? -1.089 -9.207 6.974 1.00 87.38 74 ASN A O 1
ATOM 569 N N . GLY A 1 75 ? -1.110 -6.981 7.228 1.00 85.44 75 GLY A N 1
ATOM 570 C CA . GLY A 1 75 ? 0.273 -6.775 6.773 1.00 85.44 75 GLY A CA 1
ATOM 571 C C . GLY A 1 75 ? 0.457 -6.762 5.252 1.00 85.44 75 GLY A C 1
ATOM 572 O O . GLY A 1 75 ? 1.568 -6.539 4.784 1.00 85.44 75 GLY A O 1
ATOM 573 N N . MET A 1 76 ? -0.611 -6.953 4.477 1.00 92.06 76 MET A N 1
ATOM 574 C CA . MET A 1 76 ? -0.636 -6.703 3.040 1.00 92.06 76 MET A CA 1
ATOM 575 C C . MET A 1 76 ? -1.158 -5.297 2.756 1.00 92.06 76 MET A C 1
ATOM 577 O O . MET A 1 76 ? -2.059 -4.792 3.436 1.00 92.06 76 MET A O 1
ATOM 581 N N . LEU A 1 77 ? -0.623 -4.693 1.705 1.00 92.88 77 LEU A N 1
ATOM 582 C CA . LEU A 1 77 ? -1.023 -3.384 1.217 1.00 92.88 77 LEU A CA 1
ATOM 583 C C . LEU A 1 77 ? -1.163 -3.447 -0.301 1.00 92.88 77 LEU A C 1
ATOM 585 O O . LEU A 1 77 ? -0.337 -4.037 -0.987 1.00 92.88 77 LEU A O 1
ATOM 589 N N . ARG A 1 78 ? -2.192 -2.804 -0.838 1.00 93.81 78 ARG A N 1
ATOM 590 C CA . ARG A 1 78 ? -2.284 -2.477 -2.256 1.00 93.81 78 ARG A CA 1
ATOM 591 C C . ARG A 1 78 ? -2.532 -0.997 -2.400 1.00 93.81 78 ARG A C 1
ATOM 593 O O . ARG A 1 78 ? -3.429 -0.483 -1.747 1.00 93.81 78 ARG A O 1
ATOM 600 N N . VAL A 1 79 ? -1.793 -0.341 -3.279 1.00 92.06 79 VAL A N 1
ATOM 601 C CA . VAL A 1 79 ? -1.991 1.066 -3.607 1.00 92.06 79 VAL A CA 1
ATOM 602 C C . VAL A 1 79 ? -2.282 1.206 -5.090 1.00 92.06 79 VAL A C 1
ATOM 604 O O . VAL A 1 79 ? -1.580 0.647 -5.927 1.00 92.06 79 VAL A O 1
ATOM 607 N N . GLU A 1 80 ? -3.323 1.962 -5.406 1.00 92.06 80 GLU A N 1
ATOM 608 C CA . GLU A 1 80 ? -3.725 2.316 -6.761 1.00 92.06 80 GLU A CA 1
ATOM 609 C C . GLU A 1 80 ? -3.712 3.844 -6.869 1.00 92.06 80 GLU A C 1
ATOM 611 O O . GLU A 1 80 ? -4.659 4.499 -6.439 1.00 92.06 80 GLU A O 1
ATOM 616 N N . TYR A 1 81 ? -2.633 4.422 -7.405 1.00 86.44 81 TYR A N 1
ATOM 617 C CA . TYR A 1 81 ? -2.607 5.845 -7.753 1.00 86.44 81 TYR A CA 1
ATOM 618 C C . TYR A 1 81 ? -3.239 6.058 -9.124 1.00 86.44 81 TYR A C 1
ATOM 620 O O . TYR A 1 81 ? -3.023 5.251 -10.034 1.00 86.44 81 TYR A O 1
ATOM 628 N N . ASP A 1 82 ? -3.973 7.158 -9.285 1.00 80.94 82 ASP A N 1
ATOM 629 C CA . ASP A 1 82 ? -4.703 7.468 -10.516 1.00 80.94 82 ASP A CA 1
ATOM 630 C C . ASP A 1 82 ? -3.798 7.401 -11.753 1.00 80.94 82 ASP A C 1
ATOM 632 O O . ASP A 1 82 ? -2.962 8.272 -11.991 1.00 80.94 82 ASP A O 1
ATOM 636 N N . ARG A 1 83 ? -3.963 6.318 -12.530 1.00 69.12 83 ARG A N 1
ATOM 637 C CA . ARG A 1 83 ? -3.289 6.004 -13.809 1.00 69.12 83 ARG A CA 1
ATOM 638 C C . ARG A 1 83 ? -1.753 6.032 -13.799 1.00 69.12 83 ARG A C 1
ATOM 640 O O . ARG A 1 83 ? -1.134 5.836 -14.839 1.00 69.12 83 ARG A O 1
ATOM 647 N N . ALA A 1 84 ? -1.126 6.237 -12.645 1.00 73.88 84 ALA A N 1
ATOM 648 C CA . ALA A 1 84 ? 0.312 6.463 -12.548 1.00 73.88 84 ALA A CA 1
ATOM 649 C C . ALA A 1 84 ? 1.077 5.202 -12.140 1.00 73.88 84 ALA A C 1
ATOM 651 O O . ALA A 1 84 ? 2.070 4.843 -12.774 1.00 73.88 84 ALA A O 1
ATOM 652 N N . LEU A 1 85 ? 0.637 4.548 -11.063 1.00 80.62 85 LEU A N 1
ATOM 653 C CA . LEU A 1 85 ? 1.400 3.491 -10.409 1.00 80.62 85 LEU A CA 1
ATOM 654 C C . LEU A 1 85 ? 0.489 2.637 -9.539 1.00 80.62 85 LEU A C 1
ATOM 656 O O . LEU A 1 85 ? -0.195 3.158 -8.654 1.00 80.62 85 LEU A O 1
ATOM 660 N N . TYR A 1 86 ? 0.522 1.331 -9.768 1.00 87.69 86 TYR A N 1
ATOM 661 C CA . TYR A 1 86 ? -0.073 0.338 -8.888 1.00 87.69 86 TYR A CA 1
ATOM 662 C C . TYR A 1 86 ? 1.031 -0.388 -8.137 1.00 87.69 86 TYR A C 1
ATOM 664 O O . TYR A 1 86 ? 2.113 -0.623 -8.677 1.00 87.69 86 TYR A O 1
ATOM 672 N N . LEU A 1 87 ? 0.746 -0.726 -6.886 1.00 89.56 87 LEU A N 1
ATOM 673 C CA . LEU A 1 87 ? 1.674 -1.407 -6.005 1.00 89.56 87 LEU A CA 1
ATOM 674 C C . LEU A 1 87 ? 0.947 -2.431 -5.144 1.00 89.56 87 LEU A C 1
ATOM 676 O O . LEU A 1 87 ? -0.156 -2.176 -4.666 1.00 89.56 87 LEU A O 1
ATOM 680 N N . ILE A 1 88 ? 1.591 -3.566 -4.909 1.00 91.25 88 ILE A N 1
ATOM 681 C CA . ILE A 1 88 ? 1.224 -4.538 -3.885 1.00 91.25 88 ILE A CA 1
ATOM 682 C C . ILE A 1 88 ? 2.440 -4.764 -3.000 1.00 91.25 88 ILE A C 1
ATOM 684 O O . ILE A 1 88 ? 3.506 -5.093 -3.503 1.00 91.25 88 ILE A O 1
ATOM 688 N N . TYR A 1 89 ? 2.258 -4.662 -1.691 1.00 88.88 89 TYR A N 1
ATOM 689 C CA . TYR A 1 89 ? 3.160 -5.228 -0.705 1.00 88.88 89 TYR A CA 1
ATOM 690 C C . TYR A 1 89 ? 2.524 -6.477 -0.099 1.00 88.88 89 TYR A C 1
ATOM 692 O O . TYR A 1 89 ? 1.416 -6.423 0.446 1.00 88.88 89 TYR A O 1
ATOM 700 N N . LYS A 1 90 ? 3.221 -7.605 -0.206 1.00 88.69 90 LYS A N 1
ATOM 701 C CA . LYS A 1 90 ? 2.785 -8.901 0.316 1.00 88.69 90 LYS A CA 1
ATOM 702 C C . LYS A 1 90 ? 4.001 -9.793 0.540 1.00 88.69 90 LYS A C 1
ATOM 704 O O . LYS A 1 90 ? 4.912 -9.806 -0.280 1.00 88.69 90 LYS A O 1
ATOM 709 N N . ASP A 1 91 ? 4.011 -10.541 1.642 1.00 85.94 91 ASP A N 1
ATOM 710 C CA . ASP A 1 91 ? 5.085 -11.487 1.981 1.00 85.94 91 ASP A CA 1
ATOM 711 C C . ASP A 1 91 ? 6.485 -10.844 1.978 1.00 85.94 91 ASP A C 1
ATOM 713 O O . ASP A 1 91 ? 7.461 -11.436 1.522 1.00 85.94 91 ASP A O 1
ATOM 717 N N . LYS A 1 92 ? 6.575 -9.605 2.487 1.00 80.75 92 LYS A N 1
ATOM 718 C CA . LYS A 1 92 ? 7.790 -8.766 2.507 1.00 80.75 92 LYS A CA 1
ATOM 719 C C . LYS A 1 92 ? 8.330 -8.362 1.131 1.00 80.75 92 LYS A C 1
ATOM 721 O O . LYS A 1 92 ? 9.428 -7.825 1.047 1.00 80.75 92 LYS A O 1
ATOM 726 N N . LYS A 1 93 ? 7.561 -8.576 0.068 1.00 81.69 93 LYS A N 1
ATOM 727 C CA . LYS A 1 93 ? 7.901 -8.179 -1.297 1.00 81.69 93 LYS A CA 1
ATOM 728 C C . LYS A 1 93 ? 7.001 -7.054 -1.766 1.00 81.69 93 LYS A C 1
ATOM 730 O O . LYS A 1 93 ? 5.815 -7.028 -1.430 1.00 81.69 93 LYS A O 1
ATOM 735 N N . THR A 1 94 ? 7.558 -6.176 -2.585 1.00 84.44 94 THR A N 1
ATOM 736 C CA . THR A 1 94 ? 6.817 -5.149 -3.311 1.00 84.44 94 THR A CA 1
ATOM 737 C C . THR A 1 94 ? 6.755 -5.512 -4.780 1.00 84.44 94 THR A C 1
ATOM 739 O O . THR A 1 94 ? 7.769 -5.834 -5.386 1.00 84.44 94 THR A O 1
ATOM 742 N N . TYR A 1 95 ? 5.563 -5.413 -5.349 1.00 85.69 95 TYR A N 1
ATOM 743 C CA . TYR A 1 95 ? 5.297 -5.552 -6.770 1.00 85.69 95 TYR A CA 1
ATOM 744 C C . TYR A 1 95 ? 4.722 -4.234 -7.256 1.00 85.69 95 TYR A C 1
ATOM 746 O O . TYR A 1 95 ? 3.634 -3.857 -6.819 1.00 85.69 95 TYR A O 1
ATOM 754 N N . ASN A 1 96 ? 5.408 -3.538 -8.154 1.00 85.94 96 ASN A N 1
ATOM 755 C CA . ASN A 1 96 ? 4.923 -2.287 -8.726 1.00 85.94 96 ASN A CA 1
ATOM 756 C C . ASN A 1 96 ? 4.833 -2.364 -10.248 1.00 85.94 96 ASN A C 1
ATOM 758 O O . ASN A 1 96 ? 5.659 -2.978 -10.915 1.00 85.94 96 ASN A O 1
ATOM 762 N N . TRP A 1 97 ? 3.801 -1.751 -10.814 1.00 84.31 97 TRP A N 1
ATOM 763 C CA . TRP A 1 97 ? 3.594 -1.705 -12.259 1.00 84.31 97 TRP A CA 1
ATOM 764 C C . TRP A 1 97 ? 2.747 -0.492 -12.638 1.00 84.31 97 TRP A C 1
ATOM 766 O O . TRP A 1 97 ? 2.110 0.139 -11.793 1.00 84.31 97 TRP A O 1
ATOM 776 N N . ARG A 1 98 ? 2.725 -0.152 -13.928 1.00 82.75 98 ARG A N 1
ATOM 777 C CA . ARG A 1 98 ? 1.818 0.875 -14.452 1.00 82.75 98 ARG A CA 1
ATOM 778 C C . ARG A 1 98 ? 0.580 0.203 -15.047 1.00 82.75 98 ARG A C 1
ATOM 780 O O . ARG A 1 98 ? 0.734 -0.810 -15.725 1.00 82.75 98 ARG A O 1
ATOM 787 N N . PRO A 1 99 ? -0.630 0.736 -14.814 1.00 74.62 99 PRO A N 1
ATOM 788 C CA . PRO A 1 99 ? -1.859 0.112 -15.304 1.00 74.62 99 PRO A CA 1
ATOM 789 C C . PRO A 1 99 ? -2.014 0.171 -16.831 1.00 74.62 99 PRO A C 1
ATOM 791 O O . PRO A 1 99 ? -2.714 -0.664 -17.397 1.00 74.62 99 PRO A O 1
ATOM 794 N N . GLU A 1 100 ? -1.369 1.129 -17.502 1.00 75.12 100 GLU A N 1
ATOM 795 C CA . GLU A 1 100 ? -1.489 1.343 -18.946 1.00 75.12 100 GLU A CA 1
ATOM 796 C C . GLU A 1 100 ? -0.187 0.965 -19.675 1.00 75.12 100 GLU A C 1
ATOM 798 O O . GLU A 1 100 ? 0.895 1.437 -19.327 1.00 75.12 100 GLU A O 1
ATOM 803 N N . GLY A 1 101 ? -0.297 0.115 -20.703 1.00 63.31 101 GLY A N 1
ATOM 804 C CA . GLY A 1 101 ? 0.731 -0.097 -21.734 1.00 63.31 101 GLY A CA 1
ATOM 805 C C . GLY A 1 101 ? 1.937 -0.973 -21.374 1.00 63.31 101 GLY A C 1
ATOM 806 O O . GLY A 1 101 ? 2.623 -1.434 -22.282 1.00 63.31 101 GLY A O 1
ATOM 807 N N . ASN A 1 102 ? 2.181 -1.257 -20.094 1.00 64.69 102 ASN A N 1
ATOM 808 C CA . ASN A 1 102 ? 3.347 -2.030 -19.665 1.00 64.69 102 ASN A CA 1
ATOM 809 C C . ASN A 1 102 ? 2.963 -3.462 -19.282 1.00 64.69 102 ASN A C 1
ATOM 811 O O . ASN A 1 102 ? 2.150 -3.672 -18.389 1.00 64.69 102 ASN A O 1
ATOM 815 N N . ILE A 1 103 ? 3.592 -4.445 -19.931 1.00 73.44 103 ILE A N 1
ATOM 816 C CA . ILE A 1 103 ? 3.502 -5.873 -19.566 1.00 73.44 103 ILE A CA 1
ATOM 817 C C . ILE A 1 103 ? 4.591 -6.295 -18.573 1.00 73.44 103 ILE A C 1
ATOM 819 O O . ILE A 1 103 ? 4.635 -7.446 -18.154 1.00 73.44 103 ILE A O 1
ATOM 823 N N . THR A 1 104 ? 5.484 -5.378 -18.214 1.00 65.31 104 THR A N 1
ATOM 824 C CA . THR A 1 104 ? 6.575 -5.586 -17.261 1.00 65.31 104 THR A CA 1
ATOM 825 C C . THR A 1 104 ? 6.374 -4.686 -16.052 1.00 65.31 104 THR A C 1
ATOM 827 O O . THR A 1 104 ? 6.154 -3.481 -16.197 1.00 65.31 104 THR A O 1
ATOM 830 N N . GLY A 1 105 ? 6.441 -5.282 -14.869 1.00 68.56 105 GLY A N 1
ATOM 831 C CA . GLY A 1 105 ? 6.514 -4.586 -13.593 1.00 68.56 105 GLY A CA 1
ATOM 832 C C . GLY A 1 105 ? 7.893 -4.760 -12.972 1.00 68.56 105 GLY A C 1
ATOM 833 O O . GLY A 1 105 ? 8.817 -5.270 -13.603 1.00 68.56 105 GLY A O 1
ATOM 834 N N . GLU A 1 106 ? 8.013 -4.366 -11.717 1.00 70.50 106 GLU A N 1
ATOM 835 C CA . GLU A 1 106 ? 9.217 -4.531 -10.914 1.00 70.50 106 GLU A CA 1
ATOM 836 C C . GLU A 1 106 ? 8.867 -5.256 -9.613 1.00 70.50 106 GLU A C 1
ATOM 838 O O . GLU A 1 106 ? 7.831 -4.985 -8.998 1.00 70.50 106 GLU A O 1
ATOM 843 N N . GLU A 1 107 ? 9.706 -6.221 -9.235 1.00 66.25 107 GLU A N 1
ATOM 844 C CA . GLU A 1 107 ? 9.662 -6.902 -7.940 1.00 66.25 107 GLU A CA 1
ATOM 845 C C . GLU A 1 107 ? 10.881 -6.469 -7.125 1.00 66.25 107 GLU A C 1
ATOM 847 O O . GLU A 1 107 ? 12.019 -6.684 -7.549 1.00 66.25 107 GLU A O 1
ATOM 852 N N . ASP A 1 108 ? 10.638 -5.893 -5.949 1.00 66.56 108 ASP A N 1
ATOM 853 C CA . ASP A 1 108 ? 11.674 -5.510 -4.991 1.00 66.56 108 ASP A CA 1
ATOM 854 C C . ASP A 1 108 ? 11.455 -6.247 -3.660 1.00 66.56 108 ASP A C 1
ATOM 856 O O . ASP A 1 108 ? 10.331 -6.383 -3.163 1.00 66.56 108 ASP A O 1
ATOM 860 N N . PHE A 1 109 ? 12.547 -6.721 -3.064 1.00 54.06 109 PHE A N 1
ATOM 861 C CA . PHE A 1 109 ? 12.563 -7.367 -1.752 1.00 54.06 109 PHE A CA 1
ATOM 862 C C . PHE A 1 109 ? 12.592 -6.350 -0.594 1.00 54.06 109 PHE A C 1
ATOM 864 O O . PHE A 1 109 ? 12.469 -6.744 0.562 1.00 54.06 109 PHE A O 1
ATOM 871 N N . ASN A 1 110 ? 12.707 -5.051 -0.897 1.00 54.66 110 ASN A N 1
ATOM 872 C CA . ASN A 1 110 ? 12.854 -3.962 0.071 1.00 54.66 110 ASN A CA 1
ATOM 873 C C . ASN A 1 110 ? 11.614 -3.057 0.156 1.00 54.66 110 ASN A C 1
ATOM 875 O O . ASN A 1 110 ? 11.707 -1.835 0.206 1.00 54.66 110 ASN A O 1
ATOM 879 N N . GLY A 1 111 ? 10.417 -3.643 0.177 1.00 49.28 111 GLY A N 1
ATOM 880 C CA . GLY A 1 111 ? 9.187 -2.906 0.468 1.00 49.28 111 GLY A CA 1
ATOM 881 C C . GLY A 1 111 ? 9.114 -2.435 1.910 1.00 49.28 111 GLY A C 1
ATOM 882 O O . GLY A 1 111 ? 8.505 -3.104 2.741 1.00 49.28 111 GLY A O 1
ATOM 883 N N . TRP A 1 112 ? 9.744 -1.320 2.245 1.00 51.28 112 TRP A N 1
ATOM 884 C CA . TRP A 1 112 ? 9.728 -0.828 3.613 1.00 51.28 112 TRP A CA 1
ATOM 885 C C . TRP A 1 112 ? 8.372 -0.168 3.919 1.00 51.28 112 TRP A C 1
ATOM 887 O O . TRP A 1 112 ? 8.083 0.951 3.514 1.00 51.28 112 TRP A O 1
ATOM 897 N N . ILE A 1 113 ? 7.523 -0.878 4.671 1.00 49.84 113 ILE A N 1
ATOM 898 C CA . ILE A 1 113 ? 6.403 -0.281 5.430 1.00 49.84 113 ILE A CA 1
ATOM 899 C C . ILE A 1 113 ? 6.925 0.416 6.709 1.00 49.84 113 ILE A C 1
ATOM 901 O O . ILE A 1 113 ? 6.164 1.057 7.434 1.00 49.84 113 ILE A O 1
ATOM 905 N N . VAL A 1 114 ? 8.230 0.322 6.990 1.00 37.84 114 VAL A N 1
ATOM 906 C CA . VAL A 1 114 ? 8.855 0.805 8.225 1.00 37.84 114 VAL A CA 1
ATOM 907 C C . VAL A 1 114 ? 9.960 1.809 7.906 1.00 37.84 114 VAL A C 1
ATOM 909 O O . VAL A 1 114 ? 10.709 1.628 6.959 1.00 37.84 114 VAL A O 1
ATOM 912 N N . GLU A 1 115 ? 10.005 2.840 8.737 1.00 33.09 115 GLU A N 1
ATOM 913 C CA . GLU A 1 115 ? 10.859 4.030 8.857 1.00 33.09 115 GLU A CA 1
ATOM 914 C C . GLU A 1 115 ? 12.396 3.823 8.730 1.00 33.09 115 GLU A C 1
ATOM 916 O O . GLU A 1 115 ? 13.149 4.321 9.561 1.00 33.09 115 GLU A O 1
ATOM 921 N N . ASP A 1 116 ? 12.899 3.095 7.727 1.00 33.44 116 ASP A N 1
ATOM 922 C CA . ASP A 1 116 ? 14.343 2.949 7.470 1.00 33.44 116 ASP A CA 1
ATOM 923 C C . ASP A 1 116 ? 14.755 3.735 6.214 1.00 33.44 116 ASP A C 1
ATOM 925 O O . ASP A 1 116 ? 14.380 3.423 5.085 1.00 33.44 116 ASP A O 1
ATOM 929 N N . THR A 1 117 ? 15.528 4.798 6.432 1.00 34.28 117 THR A N 1
ATOM 930 C CA . THR A 1 117 ? 15.950 5.813 5.452 1.00 34.28 117 THR A CA 1
ATOM 931 C C . THR A 1 117 ? 17.074 5.363 4.512 1.00 34.28 117 THR A C 1
ATOM 933 O O . THR A 1 117 ? 17.763 6.200 3.923 1.00 34.28 117 THR A O 1
ATOM 936 N N . THR A 1 118 ? 17.331 4.064 4.378 1.00 35.72 118 THR A N 1
ATOM 937 C CA . THR A 1 118 ? 18.489 3.585 3.615 1.00 35.72 118 THR A CA 1
ATOM 938 C C . THR A 1 118 ? 18.131 3.403 2.134 1.00 35.72 118 THR A C 1
ATOM 940 O O . THR A 1 118 ? 17.735 2.330 1.685 1.00 35.72 118 THR A O 1
ATOM 943 N N . TYR A 1 119 ? 18.267 4.496 1.374 1.00 39.97 119 TYR A N 1
ATOM 944 C CA . TYR A 1 119 ? 18.033 4.594 -0.072 1.00 39.97 119 TYR A CA 1
ATOM 945 C C . TYR A 1 119 ? 18.814 3.536 -0.875 1.00 39.97 119 TYR A C 1
ATOM 947 O O . TYR A 1 119 ? 20.043 3.571 -0.959 1.00 39.97 119 TYR A O 1
ATOM 955 N N . GLY A 1 120 ? 18.089 2.616 -1.514 1.00 39.84 120 GLY A N 1
ATOM 956 C CA . GLY A 1 120 ? 18.617 1.709 -2.541 1.00 39.84 120 GLY A CA 1
ATOM 957 C C . GLY A 1 120 ? 18.369 2.256 -3.957 1.00 39.84 120 GLY A C 1
ATOM 958 O O . GLY A 1 120 ? 17.493 3.095 -4.138 1.00 39.84 120 GLY A O 1
ATOM 959 N N . PRO A 1 121 ? 19.093 1.791 -4.991 1.00 37.31 121 PRO A N 1
ATOM 960 C CA . PRO A 1 121 ? 19.010 2.338 -6.352 1.00 37.31 121 PRO A CA 1
ATOM 961 C C . PRO A 1 121 ? 17.747 1.937 -7.149 1.00 37.31 121 PRO A C 1
ATOM 963 O O . PRO A 1 121 ? 17.717 2.149 -8.363 1.00 37.31 121 PRO A O 1
ATOM 966 N N . SER A 1 122 ? 16.713 1.348 -6.531 1.00 46.53 122 SER A N 1
ATOM 967 C CA . SER A 1 122 ? 15.477 0.992 -7.247 1.00 46.53 122 SER A CA 1
ATOM 968 C C . SER A 1 122 ? 14.612 2.238 -7.481 1.00 46.53 122 SER A C 1
ATOM 970 O O . SER A 1 122 ? 14.366 3.046 -6.590 1.00 46.53 122 SER A O 1
ATOM 972 N N . THR A 1 123 ? 14.175 2.436 -8.726 1.00 46.22 123 THR A N 1
ATOM 973 C CA . THR A 1 123 ? 13.583 3.700 -9.207 1.00 46.22 123 THR A CA 1
ATOM 974 C C . THR A 1 123 ? 12.116 3.908 -8.806 1.00 46.22 123 THR A C 1
ATOM 976 O O . THR A 1 123 ? 11.539 4.950 -9.118 1.00 46.22 123 THR A O 1
ATOM 979 N N . TYR A 1 124 ? 11.514 2.963 -8.075 1.00 53.34 124 TYR A N 1
ATOM 980 C CA . TYR A 1 124 ? 10.091 2.981 -7.719 1.00 53.34 124 TYR A CA 1
ATOM 981 C C . TYR A 1 124 ? 9.818 2.576 -6.264 1.00 53.34 124 TYR A C 1
ATOM 983 O O . TYR A 1 124 ? 8.831 1.903 -5.964 1.00 53.34 124 TYR A O 1
ATOM 991 N N . GLN A 1 125 ? 10.667 3.022 -5.337 1.00 60.81 125 GLN A N 1
ATOM 992 C CA . GLN A 1 125 ? 10.432 2.814 -3.910 1.00 60.81 125 GLN A CA 1
ATOM 993 C C . GLN A 1 125 ? 9.174 3.574 -3.445 1.00 60.81 125 GLN A C 1
ATOM 995 O O . GLN A 1 125 ? 8.997 4.785 -3.649 1.00 60.81 125 GLN A O 1
ATOM 1000 N N . TRP A 1 126 ? 8.246 2.831 -2.848 1.00 72.06 126 TRP A N 1
ATOM 1001 C CA . TRP A 1 126 ? 7.070 3.383 -2.189 1.00 72.06 126 TRP A CA 1
ATOM 1002 C C . TRP A 1 126 ? 7.336 3.446 -0.696 1.00 72.06 126 TRP A C 1
ATOM 1004 O O . TRP A 1 126 ? 7.681 2.440 -0.086 1.00 72.06 126 TRP A O 1
ATOM 1014 N N . ASP A 1 127 ? 7.161 4.637 -0.139 1.00 77.31 127 ASP A N 1
ATOM 1015 C CA . ASP A 1 127 ? 7.403 4.930 1.263 1.00 77.31 127 ASP A CA 1
ATOM 1016 C C . ASP A 1 127 ? 6.091 5.406 1.898 1.00 77.31 127 ASP A C 1
ATOM 1018 O O . ASP A 1 127 ? 5.483 6.391 1.459 1.00 77.31 127 ASP A O 1
ATOM 1022 N N . ALA A 1 128 ? 5.644 4.679 2.922 1.00 82.88 128 ALA A N 1
ATOM 1023 C CA . ALA A 1 128 ? 4.433 4.988 3.670 1.00 82.88 128 ALA A CA 1
ATOM 1024 C C . ALA A 1 128 ? 4.524 6.323 4.424 1.00 82.88 128 ALA A C 1
ATOM 1026 O O . ALA A 1 128 ? 3.488 6.944 4.665 1.00 82.88 128 ALA A O 1
ATOM 1027 N N . THR A 1 129 ? 5.729 6.775 4.791 1.00 84.94 129 THR A N 1
ATOM 1028 C CA . THR A 1 129 ? 5.940 8.056 5.486 1.00 84.94 129 THR A CA 1
ATOM 1029 C C . THR A 1 129 ? 5.575 9.250 4.603 1.00 84.94 129 THR A C 1
ATOM 1031 O O . THR A 1 129 ? 5.196 10.303 5.107 1.00 84.94 129 THR A O 1
ATOM 1034 N N . MET A 1 130 ? 5.594 9.066 3.278 1.00 84.31 130 MET A N 1
ATOM 1035 C CA . MET A 1 130 ? 5.230 10.098 2.309 1.00 84.31 130 MET A CA 1
ATOM 1036 C C . MET A 1 130 ? 3.711 10.265 2.129 1.00 84.31 130 MET A C 1
ATOM 1038 O O . MET A 1 130 ? 3.278 11.157 1.394 1.00 84.31 130 MET A O 1
ATOM 1042 N N . VAL A 1 131 ? 2.884 9.422 2.761 1.00 89.12 131 VAL A N 1
ATOM 1043 C CA . VAL A 1 131 ? 1.420 9.576 2.775 1.00 89.12 131 VAL A CA 1
ATOM 1044 C C . VAL A 1 131 ? 1.036 10.605 3.836 1.00 89.12 131 VAL A C 1
ATOM 1046 O O . VAL A 1 131 ? 1.069 10.330 5.034 1.00 89.12 131 VAL A O 1
ATOM 1049 N N . THR A 1 132 ? 0.656 11.799 3.385 1.00 90.06 132 THR A N 1
ATOM 1050 C CA . THR A 1 132 ? 0.410 12.958 4.257 1.00 90.06 132 THR A CA 1
ATOM 1051 C C . THR A 1 132 ? -1.050 13.132 4.656 1.00 90.06 132 THR A C 1
ATOM 1053 O O . THR A 1 132 ? -1.339 13.799 5.642 1.00 90.06 132 THR A O 1
ATOM 1056 N N . ASP A 1 133 ? -1.976 12.586 3.870 1.00 93.50 133 ASP A N 1
ATOM 1057 C CA . ASP A 1 133 ? -3.418 12.683 4.103 1.00 93.50 133 ASP A CA 1
ATOM 1058 C C . ASP A 1 133 ? -4.042 11.328 3.776 1.00 93.50 133 ASP A C 1
ATOM 1060 O O . ASP A 1 133 ? -3.733 10.731 2.737 1.00 93.50 133 ASP A O 1
ATOM 1064 N N . PHE A 1 134 ? -4.873 10.823 4.684 1.00 94.56 134 PHE A N 1
ATOM 1065 C CA . PHE A 1 134 ? -5.633 9.607 4.456 1.00 94.56 134 PHE A CA 1
ATOM 1066 C C . PHE A 1 134 ? -6.964 9.612 5.201 1.00 94.56 134 PHE A C 1
ATOM 1068 O O . PHE A 1 134 ? -7.091 10.174 6.288 1.00 94.56 134 PHE A O 1
ATOM 1075 N N . SER A 1 135 ? -7.941 8.910 4.633 1.00 95.62 135 SER A N 1
ATOM 1076 C CA . SER A 1 135 ? -9.235 8.631 5.250 1.00 95.62 135 SER A CA 1
ATOM 1077 C C . SER A 1 135 ? -9.629 7.191 4.959 1.00 95.62 135 SER A C 1
ATOM 1079 O O . SER A 1 135 ? -9.766 6.800 3.803 1.00 95.62 135 SER A O 1
ATOM 1081 N N . CYS A 1 136 ? -9.780 6.391 6.007 1.00 94.62 136 CYS A N 1
ATOM 1082 C CA . CYS A 1 136 ? -9.993 4.955 5.931 1.00 94.62 136 CYS A CA 1
ATOM 1083 C C . CYS A 1 136 ? -11.348 4.553 6.501 1.00 94.62 136 CYS A C 1
ATOM 1085 O O . CYS A 1 136 ? -11.755 5.022 7.564 1.00 94.62 136 CYS A O 1
ATOM 1087 N N . ILE A 1 137 ? -11.991 3.591 5.844 1.00 94.69 137 ILE A N 1
ATOM 1088 C CA . ILE A 1 137 ? -13.161 2.875 6.353 1.00 94.69 137 ILE A CA 1
ATOM 1089 C C . ILE A 1 137 ? -12.829 1.399 6.550 1.00 94.69 137 ILE A C 1
ATOM 1091 O O . ILE A 1 137 ? -11.993 0.838 5.835 1.00 94.69 137 ILE A O 1
ATOM 1095 N N . ASN A 1 138 ? -13.514 0.755 7.499 1.00 93.19 138 ASN A N 1
ATOM 1096 C CA . ASN A 1 138 ? -13.475 -0.700 7.626 1.00 93.19 138 ASN A CA 1
ATOM 1097 C C . ASN A 1 138 ? -13.868 -1.346 6.295 1.00 93.19 138 ASN A C 1
ATOM 1099 O O . ASN A 1 138 ? -14.848 -0.955 5.659 1.00 93.19 138 ASN A O 1
ATOM 1103 N N . TRP A 1 139 ? -13.114 -2.360 5.890 1.00 92.00 139 TRP A N 1
ATOM 1104 C CA . TRP A 1 139 ? -13.343 -3.062 4.638 1.00 92.00 139 TRP A CA 1
ATOM 1105 C C . TRP A 1 139 ? -13.215 -4.567 4.850 1.00 92.00 139 TRP A C 1
ATOM 1107 O O . TRP A 1 139 ? -12.306 -5.046 5.527 1.00 92.00 139 TRP A O 1
ATOM 1117 N N . LYS A 1 140 ? -14.136 -5.330 4.255 1.00 92.88 140 LYS A N 1
ATOM 1118 C CA . LYS A 1 140 ? -14.006 -6.784 4.186 1.00 92.88 140 LYS A CA 1
ATOM 1119 C C . LYS A 1 140 ? -12.950 -7.107 3.137 1.00 92.88 140 LYS A C 1
ATOM 1121 O O . LYS A 1 140 ? -13.214 -6.950 1.948 1.00 92.88 140 LYS A O 1
ATOM 1126 N N . ALA A 1 141 ? -11.782 -7.545 3.596 1.00 91.56 141 ALA A N 1
ATOM 1127 C CA . ALA A 1 141 ? -10.662 -7.830 2.720 1.00 91.56 141 ALA A CA 1
ATOM 1128 C C . ALA A 1 141 ? -11.010 -8.880 1.660 1.00 91.56 141 ALA A C 1
ATOM 1130 O O . ALA A 1 141 ? -11.556 -9.943 1.961 1.00 91.56 141 ALA A O 1
ATOM 1131 N N . ASP A 1 142 ? -10.649 -8.555 0.427 1.00 93.38 142 ASP A N 1
ATOM 1132 C CA . ASP A 1 142 ? -10.611 -9.462 -0.708 1.00 93.38 142 ASP A CA 1
ATOM 1133 C C . ASP A 1 142 ? -9.145 -9.826 -0.960 1.00 93.38 142 ASP A C 1
ATOM 1135 O O . ASP A 1 142 ? -8.337 -8.957 -1.296 1.00 93.38 142 ASP A O 1
ATOM 1139 N N . LEU A 1 143 ? -8.780 -11.091 -0.743 1.00 91.75 143 LEU A N 1
ATOM 1140 C CA . LEU A 1 143 ? -7.394 -11.546 -0.885 1.00 91.75 143 LEU A CA 1
ATOM 1141 C C . LEU A 1 143 ? -6.903 -11.453 -2.334 1.00 91.75 143 LEU A C 1
ATOM 1143 O O . LEU A 1 143 ? -5.705 -11.260 -2.558 1.00 91.75 143 LEU A O 1
ATOM 1147 N N . ASP A 1 144 ? -7.810 -11.509 -3.310 1.00 94.31 144 ASP A N 1
ATOM 1148 C CA . ASP A 1 144 ? -7.456 -11.427 -4.725 1.00 94.31 144 ASP A CA 1
ATOM 1149 C C . ASP A 1 144 ? -6.937 -10.034 -5.092 1.00 94.31 144 ASP A C 1
ATOM 1151 O O . ASP A 1 144 ? -6.072 -9.907 -5.963 1.00 94.31 144 ASP A O 1
ATOM 1155 N N . LYS A 1 145 ? -7.345 -8.983 -4.359 1.00 93.56 145 LYS A N 1
ATOM 1156 C CA . LYS A 1 145 ? -6.778 -7.633 -4.517 1.00 93.56 145 LYS A CA 1
ATOM 1157 C C . LYS A 1 145 ? -5.265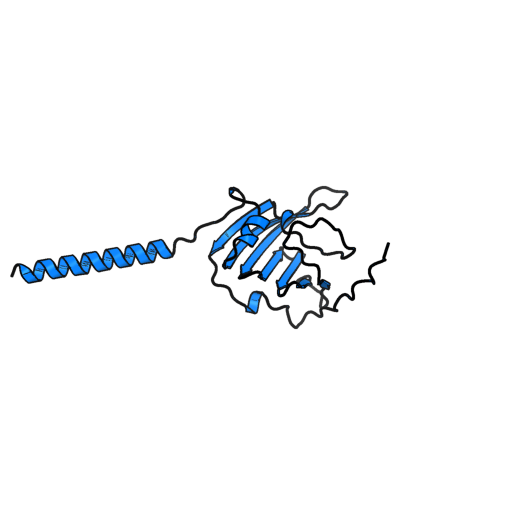 -7.617 -4.299 1.00 93.56 145 LYS A C 1
ATOM 1159 O O . LYS A 1 145 ? -4.578 -6.850 -4.969 1.00 93.56 145 LYS A O 1
ATOM 1164 N N . PHE A 1 146 ? -4.740 -8.460 -3.415 1.00 94.31 146 PHE A N 1
ATOM 1165 C CA . PHE A 1 146 ? -3.318 -8.509 -3.056 1.00 94.31 146 PHE A CA 1
ATOM 1166 C C . PHE A 1 146 ? -2.518 -9.523 -3.881 1.00 94.31 146 PHE A C 1
ATOM 1168 O O . PHE A 1 146 ? -1.381 -9.847 -3.539 1.00 94.31 146 PHE A O 1
ATOM 1175 N N . THR A 1 147 ? -3.095 -10.048 -4.960 1.00 93.06 147 THR A N 1
ATOM 1176 C CA . THR A 1 147 ? -2.389 -10.937 -5.881 1.00 93.06 147 THR A CA 1
ATOM 1177 C C . THR A 1 147 ? -1.830 -10.121 -7.048 1.00 93.06 147 THR A C 1
ATOM 1179 O O . THR A 1 147 ? -2.597 -9.405 -7.702 1.00 93.06 147 THR A O 1
ATOM 1182 N N . PRO A 1 148 ? -0.513 -10.196 -7.332 1.00 89.31 148 PRO A N 1
ATOM 1183 C CA . PRO A 1 148 ? 0.054 -9.564 -8.515 1.00 89.31 148 PRO A CA 1
ATOM 1184 C C . PRO A 1 148 ? -0.665 -10.029 -9.791 1.00 89.31 148 PRO A C 1
ATOM 1186 O O . PRO A 1 148 ? -0.973 -11.217 -9.931 1.00 89.31 148 PRO A O 1
ATOM 1189 N N . PRO A 1 149 ? -0.970 -9.115 -10.724 1.00 89.88 149 PRO A N 1
ATOM 1190 C CA . PRO A 1 149 ? -1.664 -9.462 -11.958 1.00 89.88 149 PRO A CA 1
ATOM 1191 C C . PRO A 1 149 ? -0.832 -10.427 -12.815 1.00 89.88 149 PRO A C 1
ATOM 1193 O O . PRO A 1 149 ? 0.331 -10.169 -13.106 1.00 89.88 149 PRO A O 1
ATOM 1196 N N . LYS A 1 150 ? -1.447 -11.527 -13.269 1.00 88.75 150 LYS A N 1
ATOM 1197 C CA . LYS A 1 150 ? -0.769 -12.595 -14.036 1.00 88.75 150 LYS A CA 1
ATOM 1198 C C . LYS A 1 150 ? -0.290 -12.165 -15.426 1.00 88.75 150 LYS A C 1
ATOM 1200 O O . LYS A 1 150 ? 0.547 -12.835 -16.015 1.00 88.75 150 LYS A O 1
ATOM 1205 N N . ASN A 1 151 ? -0.857 -11.090 -15.967 1.00 87.00 151 ASN A N 1
ATOM 1206 C CA . ASN A 1 151 ? -0.482 -10.526 -17.262 1.00 87.00 151 ASN A CA 1
ATOM 1207 C C . ASN A 1 151 ? 0.700 -9.546 -17.175 1.00 87.00 151 ASN A C 1
ATOM 1209 O O . ASN A 1 151 ? 1.088 -8.998 -18.203 1.00 87.00 151 ASN A O 1
ATOM 1213 N N . ILE A 1 152 ? 1.239 -9.310 -15.974 1.00 85.44 152 ILE A N 1
ATOM 1214 C CA . ILE A 1 152 ? 2.441 -8.510 -15.759 1.00 85.44 152 ILE A CA 1
ATOM 1215 C C . ILE A 1 152 ? 3.585 -9.447 -15.379 1.00 85.44 152 ILE A C 1
ATOM 1217 O O . ILE A 1 152 ? 3.477 -10.248 -14.452 1.00 85.44 152 ILE A O 1
ATOM 1221 N N . VAL A 1 153 ? 4.692 -9.341 -16.103 1.00 85.75 153 VAL A N 1
ATOM 1222 C CA . VAL A 1 153 ? 5.930 -10.057 -15.813 1.00 85.75 153 VAL A CA 1
ATOM 1223 C C . VAL A 1 153 ? 6.727 -9.243 -14.804 1.00 85.75 153 VAL A C 1
ATOM 1225 O O . VAL A 1 153 ? 7.086 -8.097 -15.069 1.00 85.75 153 VAL A O 1
ATOM 1228 N N . PHE A 1 154 ? 7.017 -9.849 -13.659 1.00 82.31 154 PHE A N 1
ATOM 1229 C CA . PHE A 1 154 ? 7.869 -9.278 -12.625 1.00 82.31 154 PHE A CA 1
ATOM 1230 C C . PHE A 1 154 ? 9.208 -10.027 -12.636 1.00 82.31 154 PHE A C 1
ATOM 1232 O O . PHE A 1 154 ? 9.287 -11.124 -12.083 1.00 82.31 154 PHE A O 1
ATOM 1239 N N . PRO A 1 155 ? 10.246 -9.518 -13.324 1.00 77.00 155 PRO A N 1
ATOM 1240 C CA . PRO A 1 155 ? 11.574 -10.092 -13.203 1.00 77.00 155 PRO A CA 1
ATOM 1241 C C . PRO A 1 155 ? 12.067 -9.838 -11.778 1.00 77.00 155 PRO A C 1
ATOM 1243 O O . PRO A 1 155 ? 12.098 -8.692 -11.330 1.00 77.00 155 PRO A O 1
ATOM 1246 N N . SER A 1 156 ? 12.446 -10.893 -11.061 1.00 66.25 156 SER A N 1
ATOM 1247 C CA . SER A 1 156 ? 13.021 -10.727 -9.729 1.00 66.25 156 SER A CA 1
ATOM 1248 C C . SER A 1 156 ? 14.298 -9.897 -9.838 1.00 66.25 156 SER A C 1
ATOM 1250 O O . SER A 1 156 ? 15.230 -10.280 -10.553 1.00 66.25 156 SER A O 1
ATOM 1252 N N . MET A 1 157 ? 14.357 -8.761 -9.139 1.00 56.66 157 MET A N 1
ATOM 1253 C CA . MET A 1 157 ? 15.610 -8.024 -9.027 1.00 56.66 157 MET A CA 1
ATOM 1254 C C . MET A 1 157 ? 16.588 -8.870 -8.214 1.00 56.66 157 MET A C 1
ATOM 1256 O O . MET A 1 157 ? 16.406 -9.098 -7.018 1.00 56.66 157 MET A O 1
ATOM 1260 N N . VAL A 1 158 ? 17.639 -9.357 -8.873 1.00 53.28 158 VAL A N 1
ATOM 1261 C CA . VAL A 1 158 ? 18.817 -9.863 -8.173 1.00 53.28 158 VAL A CA 1
ATOM 1262 C C . VAL A 1 158 ? 19.460 -8.642 -7.532 1.00 53.28 158 VAL A C 1
ATOM 1264 O O . VAL A 1 158 ? 19.926 -7.752 -8.244 1.00 53.28 158 VAL A O 1
ATOM 1267 N N . LEU A 1 159 ? 19.439 -8.569 -6.198 1.00 50.56 159 LEU A N 1
ATOM 1268 C CA . LEU A 1 159 ? 20.156 -7.523 -5.475 1.00 50.56 159 LEU A CA 1
ATOM 1269 C C . LEU A 1 159 ? 21.603 -7.494 -5.996 1.00 50.56 159 LEU A C 1
ATOM 1271 O O . LEU A 1 159 ? 22.237 -8.556 -6.043 1.00 50.56 159 LEU A O 1
ATOM 1275 N N . PRO A 1 160 ? 22.146 -6.332 -6.408 1.00 48.84 160 PRO A N 1
ATOM 1276 C CA . PRO A 1 160 ? 23.571 -6.250 -6.685 1.00 48.84 160 PRO A CA 1
ATOM 1277 C C . PRO A 1 160 ? 24.309 -6.711 -5.419 1.00 48.84 160 PRO A C 1
ATOM 1279 O O . PRO A 1 160 ? 23.872 -6.363 -4.317 1.00 48.84 160 PRO A O 1
ATOM 1282 N N . PRO A 1 161 ? 25.379 -7.521 -5.538 1.00 41.25 161 PRO A N 1
ATOM 1283 C CA . PRO A 1 161 ? 26.112 -7.993 -4.373 1.00 41.25 161 PRO A CA 1
ATOM 1284 C C . PRO A 1 161 ? 26.476 -6.786 -3.512 1.00 41.25 161 PRO A C 1
ATOM 1286 O O . PRO A 1 161 ? 27.036 -5.808 -4.016 1.00 41.25 161 PRO A O 1
ATOM 1289 N N . SER A 1 162 ? 26.095 -6.837 -2.232 1.00 50.66 162 SER A N 1
ATOM 1290 C CA . SER A 1 162 ? 26.421 -5.800 -1.260 1.00 50.66 162 SER A CA 1
ATOM 1291 C C . SER A 1 162 ? 27.916 -5.523 -1.360 1.00 50.66 162 SER A C 1
ATOM 1293 O O . SER A 1 162 ? 28.717 -6.430 -1.122 1.00 50.66 162 SER A O 1
ATOM 1295 N N . ARG A 1 163 ? 28.308 -4.303 -1.744 1.00 41.72 163 ARG A N 1
ATOM 1296 C CA . ARG A 1 163 ? 29.703 -3.888 -1.602 1.00 41.72 163 ARG A CA 1
ATOM 1297 C C . ARG A 1 163 ? 30.008 -3.928 -0.110 1.00 41.72 163 ARG A C 1
ATOM 1299 O O . ARG A 1 163 ? 29.537 -3.078 0.636 1.00 41.72 163 ARG A O 1
ATOM 1306 N N . SER A 1 164 ? 30.732 -4.958 0.309 1.00 44.25 164 SER A N 1
ATOM 1307 C CA . SER A 1 164 ? 31.396 -4.998 1.601 1.00 44.25 164 SER A CA 1
ATOM 1308 C C . SER A 1 164 ? 32.357 -3.811 1.649 1.00 44.25 164 SER A C 1
ATOM 1310 O O . SER A 1 164 ? 33.321 -3.792 0.880 1.00 44.25 164 SER A O 1
ATOM 1312 N N . ASN A 1 165 ? 32.050 -2.824 2.487 1.00 41.56 165 ASN A N 1
ATOM 1313 C CA . ASN A 1 165 ? 33.045 -1.879 2.986 1.00 41.56 165 ASN A CA 1
ATOM 1314 C C . ASN A 1 165 ? 33.662 -2.457 4.256 1.00 41.56 165 ASN A C 1
ATOM 1316 O O . ASN A 1 165 ? 32.885 -3.024 5.060 1.00 41.56 165 ASN A O 1
#

Radius of gyration: 22.73 Å; chains: 1; bounding box: 88×34×55 Å

Foldseek 3Di:
DVVVVVVVVVVVVVVVVVVVVVVVVPPFDKDKLVVHAQLVVLVVFAWKKKWWWFWDDPPPDDTDIWTWIWTGHDQWIWTDTDQQKTWIDDPQKIWMDGPPDALEIEIDSHQDSDDDPDDDPDPDHDYSRRTNIMIITHDDDDVVSRDDDPSHDYDHDPPDPPPDD

pLDDT: mean 75.74, std 17.44, range [33.09, 96.0]

Sequence (165 aa):
MKLKLTLVFLAGLIIILLGYVYLNKNSNKIISSDSMTFTTFLAKGGSYKCDIKRIIDRGFSGDAKLAGIAYVSNGMLRVEYDRALYLIYKDKKTYNWR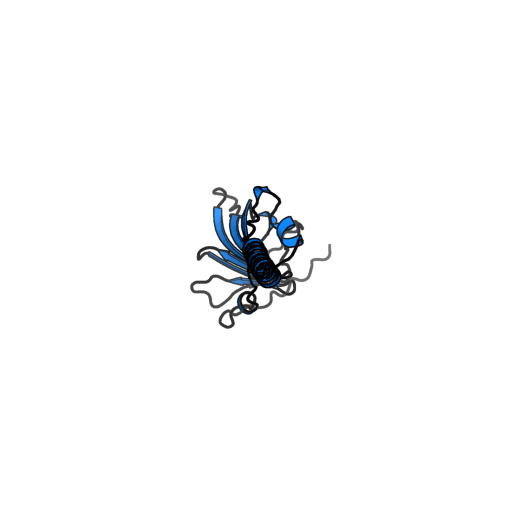PEGNITGEEDFNGWIVEDTTYGPSTYQWDATMVTDFSCINWKADLDKFTPPKNIVFPSMVLPPSRSN